Protein AF-A0A1B8F959-F1 (afdb_monomer_lite)

Structure (mmCIF, N/CA/C/O backbone):
data_AF-A0A1B8F959-F1
#
_entry.id   AF-A0A1B8F959-F1
#
loop_
_atom_site.group_PDB
_atom_site.id
_atom_site.type_symbol
_atom_site.label_atom_id
_atom_site.label_alt_id
_atom_site.label_comp_id
_atom_site.label_asym_id
_atom_site.label_entity_id
_atom_site.label_seq_id
_atom_site.pdbx_PDB_ins_code
_atom_site.Cartn_x
_atom_site.Cartn_y
_atom_site.Cartn_z
_atom_site.occupancy
_atom_site.B_iso_or_equiv
_atom_site.auth_seq_id
_atom_site.auth_comp_id
_atom_site.auth_asym_id
_atom_site.auth_atom_id
_atom_site.pdbx_PDB_model_num
ATOM 1 N N . MET A 1 1 ? -56.862 -9.040 35.863 1.00 41.88 1 MET A N 1
ATOM 2 C CA . MET A 1 1 ? -55.999 -9.535 34.767 1.00 41.88 1 MET A CA 1
ATOM 3 C C . MET A 1 1 ? -54.892 -8.518 34.529 1.00 41.88 1 MET A C 1
ATOM 5 O O . MET A 1 1 ? -55.111 -7.337 34.747 1.00 41.88 1 MET A O 1
ATOM 9 N N . ARG A 1 2 ? -53.696 -9.029 34.238 1.00 47.47 2 ARG A N 1
ATOM 10 C CA . ARG A 1 2 ? -52.373 -8.387 34.294 1.00 47.47 2 ARG A CA 1
ATOM 11 C C . ARG A 1 2 ? -52.237 -7.109 33.439 1.00 47.47 2 ARG A C 1
ATOM 13 O O . ARG A 1 2 ? -52.674 -7.144 32.293 1.00 47.47 2 ARG A O 1
ATOM 20 N N . PRO A 1 3 ? -51.534 -6.061 33.909 1.00 46.91 3 PRO A N 1
ATOM 21 C CA . PRO A 1 3 ? -50.842 -5.130 33.023 1.00 46.91 3 PRO A CA 1
ATOM 22 C C . PRO A 1 3 ? -49.535 -5.784 32.529 1.00 46.91 3 PRO A C 1
ATOM 24 O O . PRO A 1 3 ? -48.729 -6.239 33.337 1.00 46.91 3 PRO A O 1
ATOM 27 N N . SER A 1 4 ? -49.333 -5.872 31.213 1.00 44.34 4 SER A N 1
ATOM 28 C CA . SER A 1 4 ? -48.040 -6.218 30.592 1.00 44.34 4 SER A CA 1
ATOM 29 C C . SER A 1 4 ? -47.439 -4.896 30.091 1.00 44.34 4 SER A C 1
ATOM 31 O O . SER A 1 4 ? -48.079 -4.256 29.267 1.00 44.34 4 SER A O 1
ATOM 33 N N . LEU A 1 5 ? -46.448 -4.260 30.729 1.00 50.25 5 LEU A N 1
ATOM 34 C CA . LEU A 1 5 ? -44.997 -4.530 30.787 1.00 50.25 5 LEU A CA 1
ATOM 35 C C . LEU A 1 5 ? -44.297 -4.581 29.408 1.00 50.25 5 LEU A C 1
ATOM 37 O O . LEU A 1 5 ? -44.697 -5.368 28.552 1.00 50.25 5 LEU A O 1
ATOM 41 N N . TYR A 1 6 ? -43.213 -3.783 29.313 1.00 44.00 6 TYR A N 1
ATOM 42 C CA . TYR A 1 6 ? -42.167 -3.653 28.271 1.00 44.00 6 TYR A CA 1
ATOM 43 C C . TYR A 1 6 ? -42.542 -2.759 27.070 1.00 44.00 6 TYR A C 1
ATOM 45 O O . TYR A 1 6 ? -43.245 -3.187 26.170 1.00 44.00 6 TYR A O 1
ATOM 53 N N . SER A 1 7 ? -42.193 -1.464 27.002 1.00 53.12 7 SER A N 1
ATOM 54 C CA . SER A 1 7 ? -40.842 -0.864 27.021 1.00 53.12 7 SER A CA 1
ATOM 55 C C . SER A 1 7 ? -39.772 -1.786 26.449 1.00 53.12 7 SER A C 1
ATOM 57 O O . SER A 1 7 ? -39.160 -2.562 27.180 1.00 53.12 7 SER A O 1
ATOM 59 N N . ILE A 1 8 ? -39.552 -1.684 25.142 1.00 54.47 8 ILE A N 1
ATOM 60 C CA . ILE A 1 8 ? -38.268 -2.015 24.537 1.00 54.47 8 ILE A CA 1
ATOM 61 C C . ILE A 1 8 ? -37.947 -0.842 23.625 1.00 54.47 8 ILE A C 1
ATOM 63 O O . ILE A 1 8 ? -38.413 -0.755 22.491 1.00 54.47 8 ILE A O 1
ATOM 67 N N . SER A 1 9 ? -37.176 0.095 24.168 1.00 45.59 9 SER A N 1
ATOM 68 C CA . SER A 1 9 ? -36.302 0.947 23.381 1.00 45.59 9 SER A CA 1
ATOM 69 C C . SER A 1 9 ? -35.444 0.005 22.543 1.00 45.59 9 SER A C 1
ATOM 71 O O . SER A 1 9 ? -34.454 -0.534 23.035 1.00 45.59 9 SER A O 1
ATOM 73 N N . VAL A 1 10 ? -35.852 -0.269 21.304 1.00 49.94 10 VAL A N 1
ATOM 74 C CA . VAL A 1 10 ? -34.969 -0.905 20.331 1.00 49.94 10 VAL A CA 1
ATOM 75 C C . VAL A 1 10 ? -33.969 0.178 19.967 1.00 49.94 10 VAL A C 1
ATOM 77 O O . VAL A 1 10 ? -34.134 0.920 19.003 1.00 49.94 10 VAL A O 1
ATOM 80 N N . GLY A 1 11 ? -32.976 0.332 20.845 1.00 43.88 11 GLY A N 1
ATOM 81 C CA . GLY A 1 11 ? -31.720 0.955 20.508 1.00 43.88 11 GLY A CA 1
ATOM 82 C C . GLY A 1 11 ? -31.241 0.215 19.280 1.00 43.88 11 GLY A C 1
ATOM 83 O O . GLY A 1 11 ? -30.883 -0.961 19.359 1.00 43.88 11 GLY A O 1
ATOM 84 N N . LEU A 1 12 ? -31.341 0.896 18.145 1.00 45.56 12 LEU A N 1
ATOM 85 C CA . LEU A 1 12 ? -30.709 0.521 16.904 1.00 45.56 12 LEU A CA 1
ATOM 86 C C . LEU A 1 12 ? -29.203 0.598 17.187 1.00 45.56 12 LEU A C 1
ATOM 88 O O . LEU A 1 12 ? -28.541 1.584 16.880 1.00 45.56 12 LEU A O 1
ATOM 92 N N . TYR A 1 13 ? -28.679 -0.410 17.886 1.00 42.62 13 TYR A N 1
ATOM 93 C CA . TYR A 1 13 ? -27.271 -0.737 17.863 1.00 42.62 13 TYR A CA 1
ATOM 94 C C . TYR A 1 13 ? -27.014 -1.103 16.410 1.00 42.62 13 TYR A C 1
ATOM 96 O O . TYR A 1 13 ? -27.201 -2.245 15.991 1.00 42.62 13 TYR A O 1
ATOM 104 N N . LEU A 1 14 ? -26.670 -0.083 15.625 1.00 50.12 14 LEU A N 1
ATOM 105 C CA . LEU A 1 14 ? -25.852 -0.230 14.443 1.00 50.12 14 LEU A CA 1
ATOM 106 C C . LEU A 1 14 ? -24.585 -0.939 14.920 1.00 50.12 14 LEU A C 1
ATOM 108 O O . LEU A 1 14 ? -23.597 -0.314 15.306 1.00 50.12 14 LEU A O 1
ATOM 112 N N . PHE A 1 15 ? -24.653 -2.266 14.962 1.00 48.16 15 PHE A N 1
ATOM 113 C CA . PHE A 1 15 ? -23.491 -3.110 14.823 1.00 48.16 15 PHE A CA 1
ATOM 114 C C . PHE A 1 15 ? -22.948 -2.784 13.435 1.00 48.16 15 PHE A C 1
ATOM 116 O O . PHE A 1 15 ? -23.297 -3.434 12.451 1.00 48.16 15 PHE A O 1
ATOM 123 N N . HIS A 1 16 ? -22.140 -1.724 13.362 1.00 48.03 16 HIS A N 1
ATOM 124 C CA . HIS A 1 16 ? -21.150 -1.552 12.317 1.00 48.03 16 HIS A CA 1
ATOM 125 C C . HIS A 1 16 ? -20.210 -2.740 12.498 1.00 48.03 16 HIS A C 1
ATOM 127 O O . HIS A 1 16 ? -19.225 -2.696 13.228 1.00 48.03 16 HIS A O 1
ATOM 133 N N . THR A 1 17 ? -20.611 -3.869 11.927 1.00 49.09 17 THR A N 1
ATOM 134 C CA . THR A 1 17 ? -19.676 -4.898 11.517 1.00 49.09 17 THR A CA 1
ATOM 135 C C . THR A 1 17 ? -18.876 -4.203 10.436 1.00 49.09 17 THR A C 1
ATOM 137 O O . THR A 1 17 ? -19.285 -4.190 9.280 1.00 49.09 17 THR A O 1
ATOM 140 N N . VAL A 1 18 ? -17.821 -3.491 10.835 1.00 57.62 18 VAL A N 1
ATOM 141 C CA . VAL A 1 18 ? -16.831 -3.022 9.879 1.00 57.62 18 VAL A CA 1
ATOM 142 C C . VAL A 1 18 ? -16.212 -4.313 9.366 1.00 57.62 18 VAL A C 1
ATOM 144 O O . VAL A 1 18 ? -15.418 -4.956 10.045 1.00 57.62 18 VAL A O 1
ATOM 147 N N . LEU A 1 19 ? -16.746 -4.815 8.252 1.00 70.06 19 LEU A N 1
ATOM 148 C CA . LEU A 1 19 ? -16.060 -5.827 7.476 1.00 70.06 19 LEU A CA 1
ATOM 149 C C . LEU A 1 19 ? -14.806 -5.111 7.003 1.00 70.06 19 LEU A C 1
ATOM 151 O O . LEU A 1 19 ? -14.908 -4.208 6.178 1.00 70.06 19 LEU A O 1
ATOM 155 N N . GLY A 1 20 ? -13.678 -5.437 7.629 1.00 86.06 20 GLY A N 1
ATOM 156 C CA . GLY A 1 20 ? -12.396 -4.826 7.329 1.00 86.06 20 GLY A CA 1
ATOM 157 C C . GLY A 1 20 ? -12.139 -4.699 5.829 1.00 86.06 20 GLY A C 1
ATOM 158 O O . GLY A 1 20 ? -12.552 -5.545 5.032 1.00 86.06 20 GLY A O 1
ATOM 159 N N . GLY A 1 21 ? -11.479 -3.614 5.456 1.00 94.25 21 GLY A N 1
ATOM 160 C CA . GLY A 1 21 ? -11.132 -3.270 4.093 1.00 94.25 21 GLY A CA 1
ATOM 161 C C . GLY A 1 21 ? -9.697 -3.635 3.746 1.00 94.25 21 GLY A C 1
ATOM 162 O O . GLY A 1 21 ? -8.841 -3.880 4.603 1.00 94.25 21 GLY A O 1
ATOM 163 N N . SER A 1 22 ? -9.415 -3.620 2.450 1.00 96.25 22 SER A N 1
ATOM 164 C CA . SER A 1 22 ? -8.057 -3.756 1.941 1.00 96.25 22 SER A CA 1
ATOM 165 C C . SER A 1 22 ? -7.867 -2.935 0.680 1.00 96.25 22 SER A C 1
ATOM 167 O O . SER A 1 22 ? -8.750 -2.929 -0.174 1.00 96.25 22 SER A O 1
ATOM 169 N N . VAL A 1 23 ? -6.690 -2.333 0.537 1.00 96.38 23 VAL A N 1
ATOM 170 C CA . VAL A 1 23 ? -6.279 -1.604 -0.667 1.00 96.38 23 VAL A CA 1
ATOM 171 C C . VAL A 1 23 ? -4.964 -2.169 -1.187 1.00 96.38 23 VAL A C 1
ATOM 173 O O . VAL A 1 23 ? -4.093 -2.561 -0.400 1.00 96.38 23 VAL A O 1
ATOM 176 N N . THR A 1 24 ? -4.807 -2.211 -2.506 1.00 95.38 24 THR A N 1
ATOM 177 C CA . THR A 1 24 ? -3.586 -2.684 -3.165 1.00 95.38 24 THR A CA 1
ATOM 178 C C . THR A 1 24 ? -2.783 -1.539 -3.771 1.00 95.38 24 THR A C 1
ATOM 180 O O . THR A 1 24 ? -3.324 -0.513 -4.176 1.00 95.38 24 THR A O 1
ATOM 183 N N . PHE A 1 25 ? -1.471 -1.740 -3.830 1.00 93.12 25 PHE A N 1
ATOM 184 C CA . PHE A 1 25 ? -0.488 -0.879 -4.467 1.00 93.12 25 PHE A CA 1
ATOM 185 C C . PHE A 1 25 ? 0.257 -1.709 -5.497 1.00 93.12 25 PHE A C 1
ATOM 187 O O . PHE A 1 25 ? 0.980 -2.647 -5.144 1.00 93.12 25 PHE A O 1
ATOM 194 N N . GLU A 1 26 ? 0.074 -1.360 -6.761 1.00 89.25 26 GLU A N 1
ATOM 195 C CA . GLU A 1 26 ? 0.617 -2.102 -7.889 1.00 89.25 26 GLU A CA 1
ATOM 196 C C . GLU A 1 26 ? 1.666 -1.263 -8.622 1.00 89.25 26 GLU A C 1
ATOM 198 O O . GLU A 1 26 ? 1.490 -0.065 -8.867 1.00 89.25 26 GLU A O 1
ATOM 203 N N . GLY A 1 27 ? 2.787 -1.900 -8.962 1.00 79.88 27 GLY A N 1
ATOM 204 C CA . GLY A 1 27 ? 3.743 -1.338 -9.914 1.00 79.88 27 GLY A CA 1
ATOM 205 C C . GLY A 1 27 ? 3.190 -1.351 -11.346 1.00 79.88 27 GLY A C 1
ATOM 206 O O . GLY A 1 27 ? 2.188 -2.017 -11.613 1.00 79.88 27 GLY A O 1
ATOM 207 N N . PRO A 1 28 ? 3.832 -0.652 -12.297 1.00 71.94 28 PRO A N 1
ATOM 208 C CA . PRO A 1 28 ? 3.416 -0.710 -13.698 1.00 71.94 28 PRO A CA 1
ATOM 209 C C . PRO A 1 28 ? 3.465 -2.153 -14.247 1.00 71.94 28 PRO A C 1
ATOM 211 O O . PRO A 1 28 ? 4.242 -2.979 -13.775 1.00 71.94 28 PRO A O 1
ATOM 214 N N . GLU A 1 29 ? 2.684 -2.477 -15.290 1.00 62.81 29 GLU A N 1
ATOM 215 C CA . GLU A 1 29 ? 2.589 -3.847 -15.856 1.00 62.81 29 GLU A CA 1
ATOM 216 C C . GLU A 1 29 ? 3.954 -4.487 -16.209 1.00 62.81 29 GLU A C 1
ATOM 218 O O . GLU A 1 29 ? 4.078 -5.708 -16.283 1.00 62.81 29 GLU A O 1
ATOM 223 N N . SER A 1 30 ? 5.003 -3.680 -16.407 1.00 52.09 30 SER A N 1
ATOM 224 C CA . SER A 1 30 ? 6.368 -4.131 -16.701 1.00 52.09 30 SER A CA 1
ATOM 225 C C . SER A 1 30 ? 7.217 -4.489 -15.467 1.00 52.09 30 SER A C 1
ATOM 227 O O . SER A 1 30 ? 8.295 -5.073 -15.622 1.00 52.09 30 SER A O 1
ATOM 229 N N . THR A 1 31 ? 6.767 -4.190 -14.243 1.00 55.91 31 THR A N 1
ATOM 230 C CA . THR A 1 31 ? 7.497 -4.470 -12.996 1.00 55.91 31 THR A CA 1
ATOM 231 C C . THR A 1 31 ? 7.009 -5.722 -12.299 1.00 55.91 31 THR A C 1
ATOM 233 O O . THR A 1 31 ? 6.183 -5.634 -11.402 1.00 55.91 31 THR A O 1
ATOM 236 N N . ARG A 1 32 ? 7.557 -6.884 -12.682 1.00 61.66 32 ARG A N 1
ATOM 237 C CA . ARG A 1 32 ? 7.635 -8.140 -11.891 1.00 61.66 32 ARG A CA 1
ATOM 238 C C . ARG A 1 32 ? 6.451 -8.450 -10.938 1.00 61.66 32 ARG A C 1
ATOM 240 O O . ARG A 1 32 ? 6.684 -8.984 -9.859 1.00 61.66 32 ARG A O 1
ATOM 247 N N . GLY A 1 33 ? 5.215 -8.090 -11.297 1.00 67.38 33 GLY A N 1
ATOM 248 C CA . GLY A 1 33 ? 3.982 -8.294 -10.527 1.00 67.38 33 GLY A CA 1
ATOM 249 C C . GLY A 1 33 ? 4.046 -8.004 -9.021 1.00 67.38 33 GLY A C 1
ATOM 250 O O . GLY A 1 33 ? 3.415 -8.733 -8.263 1.00 67.38 33 GLY A O 1
ATOM 251 N N . ALA A 1 34 ? 4.836 -7.027 -8.554 1.00 85.00 34 ALA A N 1
ATOM 252 C CA . ALA A 1 34 ? 4.885 -6.716 -7.124 1.00 85.00 34 ALA A CA 1
ATOM 253 C C . ALA A 1 34 ? 3.602 -5.990 -6.698 1.00 85.00 34 ALA A C 1
ATOM 255 O O . ALA A 1 34 ? 3.282 -4.933 -7.242 1.00 85.00 34 ALA A O 1
ATOM 256 N N . VAL A 1 35 ? 2.905 -6.552 -5.711 1.00 90.56 35 VAL A N 1
ATOM 257 C CA . VAL A 1 35 ? 1.673 -5.983 -5.156 1.00 90.56 35 VAL A CA 1
ATOM 258 C C . VAL A 1 35 ? 1.816 -5.896 -3.647 1.00 90.56 35 VAL A C 1
ATOM 260 O O . VAL A 1 35 ? 1.992 -6.921 -2.983 1.00 90.56 35 VAL A O 1
ATOM 263 N N . ALA A 1 36 ? 1.754 -4.680 -3.106 1.00 93.31 36 ALA A N 1
ATOM 264 C CA . ALA A 1 36 ? 1.620 -4.473 -1.670 1.00 93.31 36 ALA A CA 1
ATOM 265 C C . ALA A 1 36 ? 0.143 -4.287 -1.319 1.00 93.31 36 ALA A C 1
ATOM 267 O O . ALA A 1 36 ? -0.570 -3.573 -2.012 1.00 93.31 36 ALA A O 1
ATOM 268 N N . THR A 1 37 ? -0.309 -4.894 -0.230 1.00 95.69 37 THR A N 1
ATOM 269 C CA . THR A 1 37 ? -1.694 -4.812 0.230 1.00 95.69 37 THR A CA 1
ATOM 270 C C . THR A 1 37 ? -1.708 -4.311 1.659 1.00 95.69 37 THR A C 1
ATOM 272 O O . THR A 1 37 ? -1.118 -4.948 2.533 1.00 95.69 37 THR A O 1
ATOM 275 N N . CYS A 1 38 ? -2.395 -3.198 1.901 1.00 96.94 38 CYS A N 1
ATOM 276 C CA . CYS A 1 38 ? -2.747 -2.753 3.245 1.00 96.94 38 CYS A CA 1
ATOM 277 C C . CYS A 1 38 ? -4.127 -3.312 3.592 1.00 96.94 38 CYS A C 1
ATOM 279 O O . CYS A 1 38 ? -5.068 -3.128 2.827 1.00 96.94 38 CYS A O 1
ATOM 281 N N . THR A 1 39 ? -4.247 -4.021 4.712 1.00 96.69 39 THR A N 1
ATOM 282 C CA . THR A 1 39 ? -5.518 -4.581 5.205 1.00 96.69 39 THR A CA 1
ATOM 283 C C . THR A 1 39 ? -5.789 -4.056 6.605 1.00 96.69 39 THR A C 1
ATOM 285 O O . THR A 1 39 ? -4.881 -4.074 7.434 1.00 96.69 39 THR A O 1
ATOM 288 N N . SER A 1 40 ? -7.012 -3.611 6.883 1.00 95.12 40 SER A N 1
ATOM 289 C CA . SER A 1 40 ? -7.442 -3.197 8.220 1.00 95.12 40 SER A CA 1
ATOM 290 C C . SER A 1 40 ?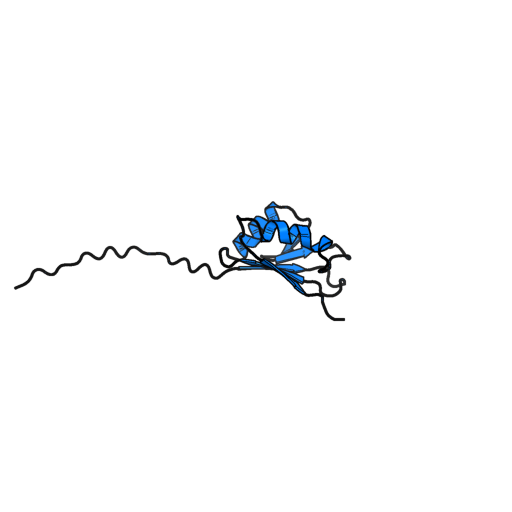 -8.753 -3.872 8.583 1.00 95.12 40 SER A C 1
ATOM 292 O O . SER A 1 40 ? -9.699 -3.831 7.810 1.00 95.12 40 SER A O 1
ATOM 294 N N . ASP A 1 41 ? -8.833 -4.429 9.790 1.00 94.69 41 ASP A N 1
ATOM 295 C CA . ASP A 1 41 ? -10.079 -4.984 10.331 1.00 94.69 41 ASP A CA 1
ATOM 296 C C . ASP A 1 41 ? -11.036 -3.894 10.851 1.00 94.69 41 ASP A C 1
ATOM 298 O O . ASP A 1 41 ? -12.187 -4.181 11.174 1.00 94.69 41 ASP A O 1
ATOM 302 N N . ASN A 1 42 ? -10.561 -2.647 10.957 1.00 90.75 42 ASN A N 1
ATOM 303 C CA . ASN A 1 42 ? -11.273 -1.548 11.617 1.00 90.75 42 ASN A CA 1
ATOM 304 C C . ASN A 1 42 ? -11.793 -0.479 10.654 1.00 90.75 42 ASN A C 1
ATOM 306 O O . ASN A 1 42 ? -12.598 0.352 11.067 1.00 90.75 42 ASN A O 1
ATOM 310 N N . ASN A 1 43 ? -11.324 -0.483 9.407 1.00 92.81 43 ASN A N 1
ATOM 311 C CA . ASN A 1 43 ? -11.652 0.512 8.393 1.00 92.81 43 ASN A CA 1
ATOM 312 C C . ASN A 1 43 ? -12.024 -0.200 7.093 1.00 92.81 43 ASN A C 1
ATOM 314 O O . ASN A 1 43 ? -11.373 -1.182 6.742 1.00 92.81 43 ASN A O 1
ATOM 318 N N . ASP A 1 44 ? -13.044 0.288 6.389 1.00 94.62 44 ASP A N 1
ATOM 319 C CA . ASP A 1 44 ? -13.350 -0.157 5.026 1.00 94.62 44 ASP A CA 1
ATOM 320 C C . ASP A 1 44 ? -12.301 0.338 4.013 1.00 94.62 44 ASP A C 1
ATOM 322 O O . ASP A 1 44 ? -11.425 1.146 4.322 1.00 94.62 44 ASP A O 1
ATOM 326 N N . ASP A 1 45 ? -12.348 -0.198 2.797 1.00 94.88 45 ASP A N 1
ATOM 327 C CA . ASP A 1 45 ? -11.366 0.060 1.747 1.00 94.88 45 ASP A CA 1
ATOM 328 C C . ASP A 1 45 ? -11.384 1.511 1.243 1.00 94.88 45 ASP A C 1
ATOM 330 O O . ASP A 1 45 ? -10.323 2.051 0.937 1.00 94.88 45 ASP A O 1
ATOM 334 N N . GLU A 1 46 ? -12.549 2.163 1.210 1.00 95.69 46 GLU A N 1
ATOM 335 C CA . GLU A 1 46 ? -12.670 3.588 0.871 1.00 95.69 46 GLU A CA 1
ATOM 336 C C . GLU A 1 46 ? -11.974 4.461 1.923 1.00 95.69 46 GLU A C 1
ATOM 338 O O . GLU A 1 46 ? -11.142 5.300 1.578 1.00 95.69 46 GLU A O 1
ATOM 343 N N . THR A 1 47 ? -12.219 4.189 3.206 1.00 94.56 47 THR A N 1
ATOM 344 C CA . THR A 1 47 ? -11.586 4.893 4.326 1.00 94.56 47 THR A CA 1
ATOM 345 C C . THR A 1 47 ? -10.068 4.710 4.312 1.00 94.56 47 THR A C 1
ATOM 347 O O . THR A 1 47 ? -9.320 5.679 4.445 1.00 94.56 47 THR A O 1
ATOM 350 N N . ILE A 1 48 ? -9.582 3.479 4.109 1.00 95.50 48 ILE A N 1
ATOM 351 C CA . ILE A 1 48 ? -8.140 3.209 3.989 1.00 95.50 48 ILE A CA 1
ATOM 352 C C . ILE A 1 48 ? -7.548 3.985 2.801 1.00 95.50 48 ILE A C 1
ATOM 354 O O . ILE A 1 48 ? -6.475 4.576 2.933 1.00 95.50 48 ILE A O 1
ATOM 358 N N . ALA A 1 49 ? -8.229 3.996 1.651 1.00 96.00 49 ALA A N 1
ATOM 359 C CA . ALA A 1 49 ? -7.768 4.703 0.461 1.00 96.00 49 ALA A CA 1
ATOM 360 C C . ALA A 1 49 ? -7.695 6.222 0.679 1.00 96.00 49 ALA A C 1
ATOM 362 O O . ALA A 1 49 ? -6.708 6.844 0.291 1.00 96.00 49 ALA A O 1
ATOM 363 N N . ASP A 1 50 ? -8.683 6.816 1.345 1.00 95.19 50 ASP A N 1
ATOM 364 C CA . ASP A 1 50 ? -8.691 8.248 1.644 1.00 95.19 50 ASP A CA 1
ATOM 365 C C . ASP A 1 50 ? -7.496 8.650 2.523 1.00 95.19 50 ASP A C 1
ATOM 367 O O . ASP A 1 50 ? -6.787 9.609 2.204 1.00 95.19 50 ASP A O 1
ATOM 371 N N . TYR A 1 51 ? -7.197 7.875 3.574 1.00 94.19 51 TYR A N 1
ATOM 372 C CA . TYR A 1 51 ? -6.005 8.105 4.400 1.00 94.19 51 TYR A CA 1
ATOM 373 C C . TYR A 1 51 ? -4.706 7.977 3.595 1.00 94.19 51 TYR A C 1
ATOM 375 O O . TYR A 1 51 ? -3.806 8.807 3.722 1.00 94.19 51 TYR A O 1
ATOM 383 N N . MET A 1 52 ? -4.603 6.960 2.738 1.00 94.62 52 MET A N 1
ATOM 384 C CA . MET A 1 52 ? -3.418 6.738 1.904 1.00 94.62 52 MET A CA 1
ATOM 385 C C . MET A 1 52 ? -3.196 7.857 0.879 1.00 94.62 52 MET A C 1
ATOM 387 O O . MET A 1 52 ? -2.054 8.254 0.636 1.00 94.62 52 MET A O 1
ATOM 391 N N . GLU A 1 53 ? -4.268 8.384 0.284 1.00 95.00 53 GLU A N 1
ATOM 392 C CA . GLU A 1 53 ? -4.196 9.494 -0.668 1.00 95.00 53 GLU A CA 1
ATOM 393 C C . GLU A 1 53 ? -3.771 10.802 0.017 1.00 95.00 53 GLU A C 1
ATOM 395 O O . GLU A 1 53 ? -2.956 11.545 -0.536 1.00 95.00 53 GLU A O 1
ATOM 400 N N . MET A 1 54 ? -4.246 11.057 1.243 1.00 93.44 54 MET A N 1
ATOM 401 C CA . MET A 1 54 ? -3.855 12.231 2.034 1.00 93.44 54 MET A CA 1
ATOM 402 C C . MET A 1 54 ? -2.352 12.285 2.337 1.00 93.44 54 MET A C 1
ATOM 404 O O . MET A 1 54 ? -1.765 13.368 2.325 1.00 93.44 54 MET A O 1
ATOM 408 N N . GLU A 1 55 ? -1.720 11.133 2.557 1.00 92.44 55 GLU A N 1
ATOM 409 C CA . GLU A 1 55 ? -0.280 11.038 2.830 1.00 92.44 55 GLU A CA 1
ATOM 410 C C . GLU A 1 55 ? 0.589 11.244 1.575 1.00 92.44 55 GLU A C 1
ATOM 412 O O . GLU A 1 55 ? 1.811 11.365 1.677 1.00 92.44 55 GLU A O 1
ATOM 417 N N . ASN A 1 56 ? -0.028 11.330 0.387 1.00 85.19 56 ASN A N 1
ATOM 418 C CA . ASN A 1 56 ? 0.616 11.665 -0.884 1.00 85.19 56 ASN A CA 1
ATOM 419 C C . ASN A 1 56 ? 1.911 10.869 -1.139 1.00 85.19 56 ASN A C 1
ATOM 421 O O . ASN A 1 56 ? 2.970 11.415 -1.462 1.00 85.19 56 ASN A O 1
ATOM 425 N N . LEU A 1 57 ? 1.818 9.545 -1.011 1.00 85.94 57 LEU A N 1
ATOM 426 C CA . LEU A 1 57 ? 2.946 8.611 -1.096 1.00 85.94 57 LEU A CA 1
ATOM 427 C C . LEU A 1 57 ? 3.576 8.484 -2.503 1.00 85.94 57 LEU A C 1
ATOM 429 O O . LEU A 1 57 ? 4.434 7.631 -2.717 1.00 85.94 57 LEU A O 1
ATOM 433 N N . GLY A 1 58 ? 3.153 9.299 -3.476 1.00 87.06 58 GLY A N 1
ATOM 434 C CA . GLY A 1 58 ? 3.615 9.231 -4.867 1.00 87.06 58 GLY A CA 1
ATOM 435 C C . GLY A 1 58 ? 2.929 8.152 -5.712 1.00 87.06 58 GLY A C 1
ATOM 436 O O . GLY A 1 58 ? 3.394 7.855 -6.811 1.00 87.06 58 GLY A O 1
ATOM 437 N N . PHE A 1 59 ? 1.826 7.584 -5.221 1.00 90.75 59 PHE A N 1
ATOM 438 C CA . PHE A 1 59 ? 0.965 6.672 -5.971 1.00 90.75 59 PHE A CA 1
ATOM 439 C C . PHE A 1 59 ? -0.250 7.415 -6.529 1.00 90.75 59 PHE A C 1
ATOM 441 O O . PHE A 1 59 ? -0.727 8.389 -5.950 1.00 90.75 59 PHE A O 1
ATOM 448 N N . ILE A 1 60 ? -0.764 6.938 -7.656 1.00 92.81 60 ILE A N 1
ATOM 449 C CA . ILE A 1 60 ? -1.969 7.446 -8.305 1.00 92.81 60 ILE A CA 1
ATOM 450 C C . ILE A 1 60 ? -3.141 6.579 -7.852 1.00 92.81 60 ILE A C 1
ATOM 452 O O . ILE A 1 60 ? -3.098 5.356 -7.994 1.00 92.81 60 ILE A O 1
ATOM 456 N N . ARG A 1 61 ? -4.195 7.205 -7.327 1.00 94.06 61 ARG A N 1
ATOM 457 C CA . ARG A 1 61 ? -5.415 6.503 -6.920 1.00 94.06 61 ARG A CA 1
ATOM 458 C C . ARG A 1 61 ? -6.193 5.997 -8.142 1.00 94.06 61 ARG A C 1
ATOM 460 O O . ARG A 1 61 ? -6.419 6.733 -9.103 1.00 94.06 61 ARG A O 1
ATOM 467 N N . ALA A 1 62 ? -6.621 4.741 -8.087 1.00 91.88 62 ALA A N 1
ATOM 468 C CA . ALA A 1 62 ? -7.430 4.050 -9.084 1.00 91.88 62 ALA A CA 1
ATOM 469 C C . ALA 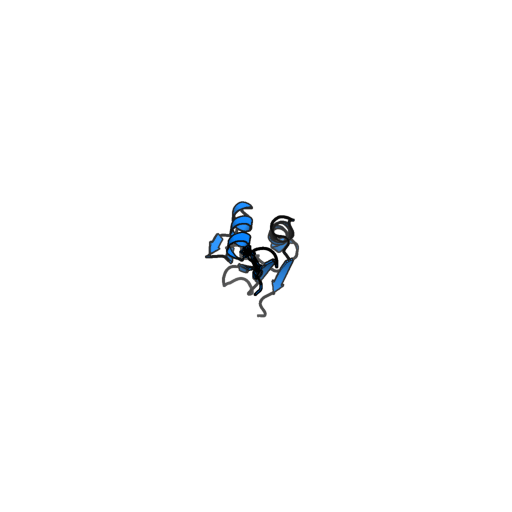A 1 62 ? -8.567 3.288 -8.376 1.00 91.88 62 ALA A C 1
ATOM 471 O O . ALA A 1 62 ? -8.426 2.130 -7.981 1.00 91.88 62 ALA A O 1
ATOM 472 N N . GLY A 1 63 ? -9.706 3.961 -8.181 1.00 94.06 63 GLY A N 1
ATOM 473 C CA . GLY A 1 63 ? -10.763 3.468 -7.292 1.00 94.06 63 GLY A CA 1
ATOM 474 C C . GLY A 1 63 ? -10.301 3.518 -5.833 1.00 94.06 63 GLY A C 1
ATOM 475 O O . GLY A 1 63 ? -9.797 4.548 -5.391 1.00 94.06 63 GLY A O 1
ATOM 476 N N . ASN A 1 64 ? -10.426 2.406 -5.109 1.00 95.50 64 ASN A N 1
ATOM 477 C CA . ASN A 1 64 ? -9.896 2.273 -3.745 1.00 95.50 64 ASN A CA 1
ATOM 478 C C . ASN A 1 64 ? -8.455 1.731 -3.714 1.00 95.50 64 ASN A C 1
ATOM 480 O O . ASN A 1 64 ? -7.882 1.573 -2.646 1.00 95.50 64 ASN A O 1
ATOM 484 N N . ASN A 1 65 ? -7.848 1.468 -4.875 1.00 95.44 65 ASN A N 1
ATOM 485 C CA . ASN A 1 65 ? -6.479 0.963 -4.992 1.00 95.44 65 ASN A CA 1
ATOM 486 C C . ASN A 1 65 ? -5.537 2.026 -5.565 1.00 95.44 65 ASN A C 1
ATOM 488 O O . ASN A 1 65 ? -5.949 3.134 -5.917 1.00 95.44 65 ASN A O 1
ATOM 492 N N . PHE A 1 66 ? -4.261 1.673 -5.679 1.00 94.19 66 PHE A N 1
ATOM 493 C CA . PHE A 1 66 ? -3.183 2.577 -6.039 1.00 94.19 66 PHE A CA 1
ATOM 494 C C . PHE A 1 66 ? -2.253 1.958 -7.074 1.00 94.19 66 PHE A C 1
ATOM 496 O O . PHE A 1 66 ? -1.891 0.785 -6.997 1.00 94.19 66 PHE A O 1
ATOM 503 N N . ILE A 1 67 ? -1.808 2.785 -8.014 1.00 91.75 67 ILE A N 1
ATOM 504 C CA . ILE A 1 67 ? -0.809 2.417 -9.015 1.00 91.75 67 ILE A CA 1
ATOM 505 C C . ILE A 1 67 ? 0.390 3.356 -8.913 1.00 91.75 67 ILE A C 1
ATOM 507 O O . ILE A 1 67 ? 0.238 4.554 -8.680 1.00 91.75 67 ILE A O 1
ATOM 511 N N . THR A 1 68 ? 1.595 2.838 -9.109 1.00 87.62 68 THR A N 1
ATOM 512 C CA . THR A 1 68 ? 2.790 3.667 -9.301 1.00 87.62 68 THR A CA 1
ATOM 513 C C . THR A 1 68 ? 3.305 3.541 -10.726 1.00 87.62 68 THR A C 1
ATOM 515 O O . THR A 1 68 ? 3.073 2.545 -11.405 1.00 87.62 68 THR A O 1
ATOM 518 N N . LEU A 1 69 ? 3.998 4.577 -11.196 1.00 84.62 69 LEU A N 1
ATOM 519 C CA . LEU A 1 69 ? 4.760 4.539 -12.445 1.00 84.62 69 LEU A CA 1
ATOM 520 C C . LEU A 1 69 ? 6.241 4.223 -12.198 1.00 84.62 69 LEU A C 1
ATOM 522 O O . LEU A 1 69 ? 7.016 4.190 -13.152 1.00 84.62 69 LEU A O 1
ATOM 526 N N . ASP A 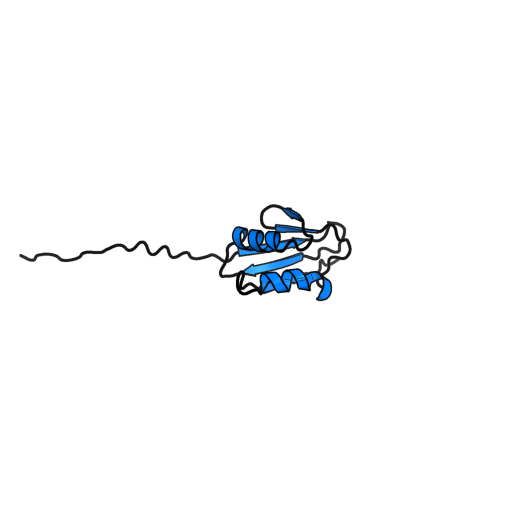1 70 ? 6.639 4.017 -10.939 1.00 83.56 70 ASP A N 1
ATOM 527 C CA . ASP A 1 70 ? 8.007 3.671 -10.570 1.00 83.56 70 ASP A CA 1
ATOM 528 C C . ASP A 1 70 ? 8.356 2.253 -11.063 1.00 83.56 70 ASP A C 1
ATOM 530 O O . ASP A 1 70 ? 7.826 1.269 -10.535 1.00 83.56 70 ASP A O 1
ATOM 534 N N . PRO A 1 71 ? 9.276 2.111 -12.042 1.00 77.94 71 PRO A N 1
ATOM 535 C CA . PRO A 1 71 ? 9.689 0.812 -12.552 1.00 77.94 71 PRO A CA 1
ATOM 536 C C . PRO A 1 71 ? 10.551 0.013 -11.550 1.00 77.94 71 PRO A C 1
ATOM 538 O O . PRO A 1 71 ? 11.008 -1.088 -11.860 1.00 77.94 71 PRO A O 1
ATOM 541 N N . TYR A 1 72 ? 10.820 0.557 -10.363 1.00 80.31 72 TYR A N 1
ATOM 542 C CA . TYR A 1 72 ? 11.567 -0.097 -9.292 1.00 80.31 72 TYR A CA 1
ATOM 543 C C . TYR A 1 72 ? 10.688 -0.481 -8.098 1.00 80.31 72 TYR A C 1
ATOM 545 O O . TYR A 1 72 ? 11.214 -0.907 -7.065 1.00 80.31 72 TYR A O 1
ATOM 553 N N . PHE A 1 73 ? 9.360 -0.380 -8.227 1.00 85.75 73 PHE A N 1
ATOM 554 C CA . PHE A 1 73 ? 8.457 -0.861 -7.191 1.00 85.75 73 PHE A CA 1
ATOM 555 C C . PHE A 1 73 ? 8.617 -2.372 -6.991 1.00 85.75 73 PHE A C 1
ATOM 557 O O . PHE A 1 73 ? 8.469 -3.181 -7.909 1.00 85.75 73 PHE A O 1
ATOM 564 N N . THR A 1 74 ? 8.966 -2.754 -5.767 1.00 86.88 74 THR A N 1
ATOM 565 C CA . THR A 1 74 ? 9.214 -4.137 -5.358 1.00 86.88 74 THR A CA 1
ATOM 566 C C . THR A 1 74 ? 8.787 -4.327 -3.906 1.00 86.88 74 THR A C 1
ATOM 568 O O . THR A 1 74 ? 8.593 -3.361 -3.174 1.00 86.88 74 THR A O 1
ATOM 571 N N . CYS A 1 75 ? 8.702 -5.577 -3.450 1.00 86.69 75 CYS A N 1
ATOM 572 C CA . CYS A 1 75 ? 8.430 -5.896 -2.043 1.00 86.69 75 CYS A CA 1
ATOM 573 C C . CYS A 1 75 ? 9.646 -5.780 -1.115 1.00 86.69 75 CYS A C 1
ATOM 575 O O . CYS A 1 75 ? 9.662 -6.390 -0.044 1.00 86.69 75 CYS A O 1
ATOM 577 N N . ASP A 1 76 ? 10.697 -5.070 -1.520 1.00 87.00 76 ASP A N 1
ATOM 578 C CA . ASP A 1 76 ? 11.835 -4.854 -0.638 1.00 87.00 76 ASP A CA 1
ATOM 579 C C . ASP A 1 76 ? 11.477 -3.790 0.422 1.00 87.00 76 ASP A C 1
ATOM 581 O O . ASP A 1 76 ? 10.744 -2.843 0.123 1.00 87.00 76 ASP A O 1
ATOM 585 N N . PRO A 1 77 ? 11.970 -3.908 1.674 1.00 83.25 77 PRO A N 1
ATOM 586 C CA . PRO A 1 77 ? 11.516 -3.068 2.787 1.00 83.25 77 PRO A CA 1
ATOM 587 C C . PRO A 1 77 ? 11.621 -1.561 2.542 1.00 83.25 77 PRO A C 1
ATOM 589 O O . PRO A 1 77 ? 10.810 -0.808 3.066 1.00 83.25 77 PRO A O 1
ATOM 592 N N . GLY A 1 78 ? 12.599 -1.118 1.744 1.00 84.44 78 GLY A N 1
ATOM 593 C CA . GLY A 1 78 ? 12.738 0.289 1.370 1.00 84.44 78 GLY A CA 1
ATOM 594 C C . GLY A 1 78 ? 11.560 0.790 0.534 1.00 84.44 78 GLY A C 1
ATOM 595 O O . GLY A 1 78 ? 10.983 1.823 0.865 1.00 84.44 78 GLY A O 1
ATOM 596 N N . SER A 1 79 ? 11.159 0.032 -0.487 1.00 83.31 79 SER A N 1
ATOM 597 C CA . SER A 1 79 ? 10.095 0.399 -1.430 1.00 83.31 79 SER A CA 1
ATOM 598 C C . SER A 1 79 ? 8.711 0.440 -0.781 1.00 83.31 79 SER A C 1
ATOM 600 O O . SER A 1 79 ? 7.924 1.330 -1.082 1.00 83.31 79 SER A O 1
ATOM 602 N N . ILE A 1 80 ? 8.421 -0.480 0.145 1.00 89.75 80 ILE A N 1
ATOM 603 C CA . ILE A 1 80 ? 7.114 -0.536 0.826 1.00 89.75 80 ILE A CA 1
ATOM 604 C C . ILE A 1 80 ? 7.082 0.209 2.166 1.00 89.75 80 ILE A C 1
ATOM 606 O O . ILE A 1 80 ? 6.039 0.243 2.814 1.00 89.75 80 ILE A O 1
ATOM 610 N N . SER A 1 81 ? 8.203 0.790 2.610 1.00 92.12 81 SER A N 1
ATOM 611 C CA . SER A 1 81 ? 8.311 1.426 3.934 1.00 92.12 81 SER A CA 1
ATOM 612 C C . SER A 1 81 ? 7.272 2.525 4.148 1.00 92.12 81 SER A C 1
ATOM 614 O O . SER A 1 81 ? 6.658 2.587 5.208 1.00 92.12 81 SER A O 1
ATOM 616 N N . ALA A 1 82 ? 7.038 3.355 3.132 1.00 91.88 82 ALA A N 1
ATOM 617 C CA . ALA A 1 82 ? 6.077 4.446 3.202 1.00 91.88 82 ALA A CA 1
ATOM 618 C C . ALA A 1 82 ? 4.635 3.926 3.337 1.00 91.88 82 ALA A C 1
ATOM 620 O O . ALA A 1 82 ? 3.914 4.358 4.232 1.00 91.88 82 ALA A O 1
ATOM 621 N N . ILE A 1 83 ? 4.259 2.922 2.534 1.00 94.31 83 ILE A N 1
ATOM 622 C CA . ILE A 1 83 ? 2.951 2.249 2.624 1.00 94.31 83 ILE A CA 1
ATOM 623 C C . ILE A 1 83 ? 2.775 1.633 4.016 1.00 94.31 83 ILE A C 1
ATOM 625 O O . ILE A 1 83 ? 1.730 1.784 4.643 1.00 94.31 83 ILE A O 1
ATOM 629 N N . LYS A 1 84 ? 3.819 0.965 4.519 1.00 95.44 84 LYS A N 1
ATOM 630 C CA . LYS A 1 84 ? 3.820 0.331 5.838 1.00 95.44 84 LYS A CA 1
ATOM 631 C C . LYS A 1 84 ? 3.605 1.337 6.962 1.00 95.44 84 LYS A C 1
ATOM 633 O O . LYS A 1 84 ? 2.743 1.112 7.801 1.00 95.44 84 LYS A O 1
ATOM 638 N N . ASN A 1 85 ? 4.336 2.449 6.949 1.00 95.06 85 ASN A N 1
ATOM 639 C CA . ASN A 1 85 ? 4.226 3.483 7.977 1.00 95.06 85 ASN A CA 1
ATOM 640 C C . ASN A 1 85 ? 2.809 4.062 8.073 1.00 95.06 85 ASN A C 1
ATOM 642 O O . ASN A 1 85 ? 2.326 4.289 9.178 1.00 95.06 85 ASN A O 1
ATOM 646 N N . VAL A 1 86 ? 2.146 4.281 6.934 1.00 95.00 86 VAL A N 1
ATOM 647 C CA . VAL A 1 86 ? 0.777 4.815 6.909 1.00 95.00 86 VAL A CA 1
ATOM 648 C C . VAL A 1 86 ? -0.240 3.741 7.289 1.00 95.00 86 VAL A C 1
ATOM 650 O O . VAL A 1 86 ? -1.071 3.971 8.162 1.00 95.00 86 VAL A O 1
ATOM 653 N N . CYS A 1 87 ? -0.147 2.544 6.703 1.00 96.38 87 CYS A N 1
ATOM 654 C CA . CYS A 1 87 ? -1.072 1.442 6.983 1.00 96.38 87 CYS A CA 1
ATOM 655 C C . CYS A 1 87 ? -1.071 1.024 8.459 1.00 96.38 87 CYS A C 1
ATOM 657 O O . CYS A 1 87 ? -2.122 0.773 9.038 1.00 96.38 87 CYS A O 1
ATOM 659 N N . GLU A 1 88 ? 0.112 0.949 9.071 1.00 96.12 88 GLU A N 1
ATOM 660 C CA . GLU A 1 88 ? 0.287 0.533 10.468 1.00 96.12 88 GLU A CA 1
ATOM 661 C C . GLU A 1 88 ? 0.143 1.708 11.453 1.00 96.12 88 GLU A C 1
ATOM 663 O O . GLU A 1 88 ? 0.344 1.540 12.659 1.00 96.12 88 GLU A O 1
ATOM 668 N N . SER A 1 89 ? -0.200 2.906 10.963 1.00 94.62 89 SER A N 1
ATOM 669 C CA . SER A 1 89 ? -0.525 4.046 11.821 1.00 94.62 89 SER A CA 1
ATOM 670 C C . SER A 1 89 ? -1.769 3.753 12.672 1.00 94.62 89 SER A C 1
ATOM 672 O O . SER A 1 89 ? -2.595 2.927 12.287 1.00 94.62 89 SER A O 1
ATOM 674 N N . PRO A 1 90 ? -1.961 4.430 13.817 1.00 92.88 90 PRO A N 1
ATOM 675 C CA . PRO A 1 90 ? -3.156 4.246 14.642 1.00 92.88 90 PRO A CA 1
ATOM 676 C C . PRO A 1 90 ? -4.478 4.573 13.935 1.00 92.88 90 PRO A C 1
ATOM 678 O O . PRO A 1 90 ? -5.508 4.042 14.342 1.00 92.88 90 PRO A O 1
ATOM 681 N N . ASP A 1 91 ? -4.453 5.432 12.912 1.00 90.25 91 ASP A N 1
ATOM 682 C CA . ASP A 1 91 ? -5.652 5.861 12.184 1.00 90.25 91 ASP A CA 1
ATOM 683 C C . ASP A 1 91 ? -6.198 4.738 11.288 1.00 90.25 91 ASP A C 1
ATOM 685 O O . ASP A 1 91 ? -7.404 4.490 11.250 1.00 90.25 91 ASP A O 1
ATOM 689 N N . ILE A 1 92 ? -5.305 3.992 10.627 1.00 94.00 92 ILE A N 1
ATOM 690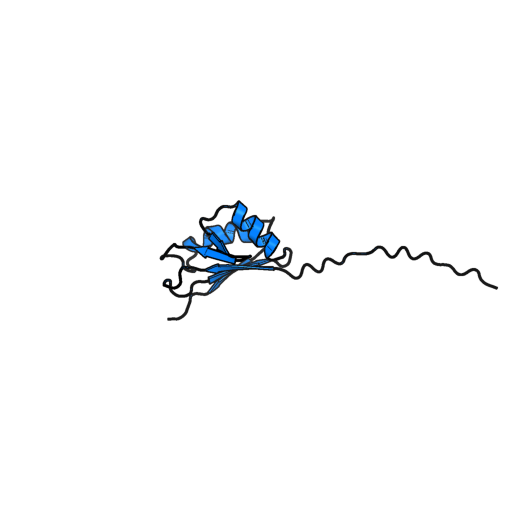 C CA . ILE A 1 92 ? -5.685 2.830 9.812 1.00 94.00 92 ILE A CA 1
ATOM 691 C C . ILE A 1 92 ? -5.698 1.546 10.653 1.00 94.00 92 ILE A C 1
ATOM 693 O O . ILE A 1 92 ? -6.592 0.709 10.495 1.00 94.00 92 ILE A O 1
ATOM 697 N N . GLY A 1 93 ? -4.718 1.375 11.541 1.00 93.88 93 GLY A N 1
ATOM 698 C CA . GLY A 1 93 ? -4.543 0.200 12.396 1.00 93.88 93 GLY A CA 1
ATOM 699 C C . GLY A 1 93 ? -4.393 -1.104 11.612 1.00 93.88 93 GLY A C 1
ATOM 700 O O . GLY A 1 93 ? -4.848 -2.149 12.075 1.00 93.88 93 GLY A O 1
ATOM 701 N N . GLY A 1 94 ? -3.849 -1.028 10.398 1.00 94.81 94 GLY A N 1
ATOM 702 C CA . GLY A 1 94 ? -3.770 -2.130 9.451 1.00 94.81 94 GLY A CA 1
ATOM 703 C C . GLY A 1 94 ? -2.431 -2.859 9.463 1.00 94.81 94 GLY A C 1
ATOM 704 O O . GLY A 1 94 ? -1.548 -2.599 10.278 1.00 94.81 94 GLY A O 1
ATOM 705 N N . VAL A 1 95 ? -2.286 -3.791 8.524 1.00 96.38 95 VAL A N 1
ATOM 706 C CA . VAL A 1 95 ? -1.070 -4.573 8.281 1.00 96.38 95 VAL A CA 1
ATOM 707 C C . VAL A 1 95 ? -0.758 -4.562 6.791 1.00 96.38 95 VAL A C 1
ATOM 709 O O . VAL A 1 95 ? -1.654 -4.743 5.961 1.00 96.38 95 VAL A O 1
ATOM 712 N N . VAL A 1 96 ? 0.522 -4.393 6.447 1.00 95.75 96 VAL A N 1
ATOM 713 C CA . VAL A 1 96 ? 0.989 -4.509 5.060 1.00 95.75 96 VAL A CA 1
ATOM 714 C C . VAL A 1 96 ? 1.527 -5.901 4.778 1.00 95.75 96 VAL A C 1
ATOM 716 O O . VAL A 1 96 ? 2.428 -6.397 5.455 1.00 9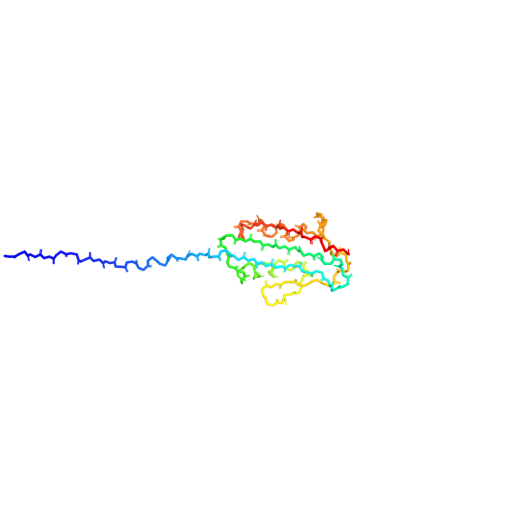5.75 96 VAL A O 1
ATOM 719 N N . THR A 1 97 ? 1.027 -6.500 3.705 1.00 94.62 97 THR A N 1
ATOM 720 C CA . THR A 1 97 ? 1.636 -7.664 3.056 1.00 94.62 97 THR A CA 1
ATOM 721 C C . THR A 1 97 ? 2.162 -7.255 1.687 1.00 94.62 97 THR A C 1
ATOM 723 O O . THR A 1 97 ? 1.708 -6.268 1.116 1.00 94.62 97 THR A O 1
ATOM 726 N N . CYS A 1 98 ? 3.155 -7.966 1.158 1.00 91.25 98 CYS A N 1
ATOM 727 C CA . CYS A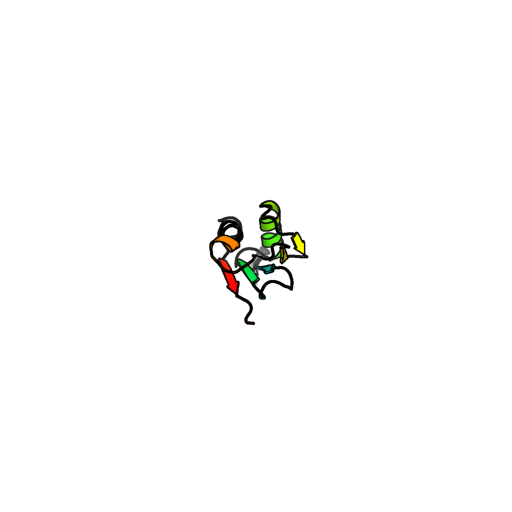 1 98 ? 3.615 -7.723 -0.204 1.00 91.25 98 CYS A CA 1
ATOM 728 C C . CYS A 1 98 ? 3.994 -9.034 -0.879 1.00 91.25 98 CYS A C 1
ATOM 730 O O . CYS A 1 98 ? 4.756 -9.830 -0.324 1.00 91.25 98 CYS A O 1
ATOM 732 N N . VAL A 1 99 ? 3.457 -9.245 -2.076 1.00 88.12 99 VAL A N 1
ATOM 733 C CA . VAL A 1 99 ? 3.702 -10.427 -2.898 1.00 88.12 99 VAL A CA 1
ATOM 734 C C . VAL A 1 99 ? 4.556 -10.013 -4.087 1.00 88.12 99 VAL A C 1
ATOM 736 O O . VAL A 1 99 ? 4.223 -9.074 -4.806 1.00 88.12 99 VAL A O 1
ATOM 739 N N . LYS A 1 100 ? 5.688 -10.698 -4.280 1.00 82.06 100 LYS A N 1
ATOM 740 C CA . LYS A 1 100 ? 6.513 -10.549 -5.485 1.00 82.06 100 LYS A CA 1
ATOM 741 C C . LYS A 1 100 ? 5.839 -11.350 -6.599 1.00 82.06 100 LYS A C 1
ATOM 743 O O . LYS A 1 100 ? 5.513 -12.511 -6.371 1.00 82.06 100 LYS A O 1
ATOM 748 N N . GLY A 1 101 ? 5.647 -10.764 -7.776 1.00 65.62 101 GLY A N 1
ATOM 749 C CA . GLY A 1 101 ? 5.172 -11.518 -8.931 1.00 65.62 101 GLY A CA 1
ATOM 750 C C . GLY A 1 101 ? 6.221 -12.547 -9.338 1.00 65.62 101 GLY A C 1
ATOM 751 O O . GLY A 1 101 ? 7.400 -12.217 -9.498 1.00 65.62 101 GLY A O 1
ATOM 752 N N . GLU A 1 102 ? 5.804 -13.804 -9.457 1.00 54.66 102 GLU A N 1
ATOM 753 C CA . GLU A 1 102 ? 6.643 -14.858 -10.023 1.00 54.66 102 GLU A CA 1
ATOM 754 C C . GLU A 1 102 ? 6.781 -14.621 -11.538 1.00 54.66 102 GLU A C 1
ATOM 756 O O . GLU A 1 102 ? 5.804 -14.274 -12.205 1.00 54.66 102 GLU A O 1
ATOM 761 N N . MET A 1 103 ? 8.009 -14.734 -12.059 1.00 49.31 103 MET A N 1
ATOM 762 C CA . MET A 1 103 ? 8.295 -14.692 -13.503 1.00 49.31 103 MET A CA 1
ATOM 763 C C . MET A 1 103 ? 8.006 -16.042 -14.150 1.00 49.31 103 MET A C 1
ATOM 765 O O . MET A 1 103 ? 8.367 -17.065 -13.525 1.00 49.31 103 MET A O 1
#

pLDDT: mean 80.95, std 18.28, range [41.88, 96.94]

Radius of gyration: 20.23 Å; chains: 1; bounding box: 69×27×52 Å

Secondary structure (DSSP, 8-state):
--------------------EEEEEE--TTSTT-EEEEEESSS-HHHHHHHHHHTT-SPEEETTEEE---TT--SSHHHHHHHHHHHTSTTT--EEEEEPPP-

Sequence (103 aa):
MRPSLYSISVGLYLFHTVLGGSVTFEGPESTRGAVATCTSDNNDDETIADYMEMENLGFIRAGNNFITLDPYFTCDPGSISAIKNVCESPDIGGVVTCVKGEM

Foldseek 3Di:
DDDDDDDDPPPPPPPPQVCKAKEWEFEPPQAQGKIKMKIASVHHLQQLQVQVVVLVPQWDDDPSYTYHPPSPQHPDCVNCVSVQCSSCDPSNVIHMDMDGHDD